Protein AF-A0A0J6VPU0-F1 (afdb_monomer)

Sequence (107 aa):
MSISGQGGWDDELHFPDSLADEITRAFENVERTLVAAGVSWRDVVHVNSYHVAGAGAAIDPVHTEVMVDQLRRWMPERAPIWTATGVSALAAPGMRVEIRVTAVVEG

Secondary structure (DSSP, 8-state):
-BPPPB-S--TT----SSHHHHHHHHHHHHHHHHHHTT--GGGEEEEEEEE---SSSS--HHHHHHHHHHHHHH-SS-PPEEEEEE-S--SSTT--EEEEEEE----

InterPro domains:
  IPR006175 YjgF/YER057c/UK114 family [PF01042] (3-105)
  IPR006175 YjgF/YER057c/UK114 family [PTHR11803] (2-105)
  IPR035959 RutC-like superfamily [G3DSA:3.30.1330.40] (1-106)
  IPR035959 RutC-like superfamily [SSF55298] (3-106)

Foldseek 3Di:
DKDDKFWQADPVGDADPDPLSGLVSSLVRVQVVQVVVVHFLCQWAEKEKEFAAPPDPDRDVSNVVSNVVSQCVRPVPDGHHYDYYYDNDDDDPPTGMIMITDGDDDD

Radius of gyration: 13.33 Å; Cα contacts (8 Å, |Δi|>4): 187; chains: 1; bounding box: 31×31×38 Å

Mean predicted aligned error: 2.84 Å

Structure (mmCIF, N/CA/C/O backbone):
data_AF-A0A0J6VPU0-F1
#
_entry.id   AF-A0A0J6VPU0-F1
#
loop_
_atom_site.group_PDB
_atom_site.id
_atom_site.type_symbol
_atom_site.label_atom_id
_atom_site.label_alt_id
_atom_site.label_comp_id
_atom_site.label_asym_id
_atom_site.label_entity_id
_atom_site.label_seq_id
_atom_site.pdbx_PDB_ins_code
_atom_site.Cartn_x
_atom_site.Cartn_y
_atom_site.Cartn_z
_atom_site.occupancy
_atom_site.B_iso_or_equiv
_atom_site.auth_seq_id
_atom_site.auth_comp_id
_atom_site.auth_asym_id
_atom_site.auth_atom_id
_atom_site.pdbx_PDB_model_num
ATOM 1 N N . MET A 1 1 ? -3.867 0.128 16.880 1.00 90.75 1 MET A N 1
ATOM 2 C CA . MET A 1 1 ? -3.644 -1.197 16.262 1.00 90.75 1 MET A CA 1
ATOM 3 C C . MET A 1 1 ? -2.731 -1.044 15.050 1.00 90.75 1 MET A C 1
ATOM 5 O O . MET A 1 1 ? -2.818 -0.034 14.364 1.00 90.75 1 MET A O 1
ATOM 9 N N . SER A 1 2 ? -1.866 -2.018 14.767 1.00 94.38 2 SER A N 1
ATOM 10 C CA . SER A 1 2 ? -1.128 -2.086 13.497 1.00 94.38 2 SER A CA 1
ATOM 11 C C . SER A 1 2 ? -1.311 -3.451 12.858 1.00 94.38 2 SER A C 1
ATOM 13 O O . SER A 1 2 ? -1.301 -4.448 13.580 1.00 94.38 2 SER A O 1
ATOM 15 N N . ILE A 1 3 ? -1.408 -3.490 11.533 1.00 96.81 3 ILE A N 1
ATOM 16 C CA . ILE A 1 3 ? -1.382 -4.740 10.768 1.00 96.81 3 ILE A CA 1
ATOM 17 C C . ILE A 1 3 ? 0.018 -4.982 10.188 1.00 96.81 3 ILE A C 1
ATOM 19 O O . ILE A 1 3 ? 0.841 -4.062 10.125 1.00 96.81 3 ILE A O 1
ATOM 23 N N . SER A 1 4 ? 0.296 -6.220 9.782 1.00 97.19 4 SER A N 1
ATOM 24 C CA . SER A 1 4 ? 1.478 -6.555 8.978 1.00 97.19 4 SER A CA 1
ATOM 25 C C . SER A 1 4 ? 1.404 -5.902 7.595 1.00 97.19 4 SER A C 1
ATOM 27 O O . SER A 1 4 ? 0.318 -5.527 7.149 1.00 97.19 4 SER A O 1
ATOM 29 N N . GLY A 1 5 ? 2.543 -5.788 6.907 1.00 97.94 5 GLY A N 1
ATOM 30 C CA . GLY A 1 5 ? 2.584 -5.309 5.527 1.00 97.94 5 GLY A CA 1
ATOM 31 C C . GLY A 1 5 ? 1.739 -6.178 4.592 1.00 97.94 5 GLY A C 1
ATOM 32 O O . GLY A 1 5 ? 1.747 -7.402 4.709 1.00 97.94 5 GLY A O 1
ATOM 33 N N . GLN A 1 6 ? 0.981 -5.534 3.709 1.00 98.56 6 GLN A N 1
ATOM 34 C CA . GLN A 1 6 ? 0.128 -6.155 2.700 1.00 98.56 6 GLN A CA 1
ATOM 35 C C . GLN A 1 6 ? 0.609 -5.747 1.307 1.00 98.56 6 GLN A C 1
ATOM 37 O O . GLN A 1 6 ? 0.794 -4.563 1.029 1.00 98.56 6 GLN A O 1
ATOM 42 N N . GLY A 1 7 ? 0.805 -6.722 0.431 1.00 98.06 7 GLY A N 1
ATOM 43 C CA . GLY A 1 7 ? 1.116 -6.539 -0.983 1.00 98.06 7 GLY A CA 1
ATOM 44 C C . GLY A 1 7 ? -0.056 -6.931 -1.862 1.00 98.06 7 GLY A C 1
ATOM 45 O O . GLY A 1 7 ? -1.093 -7.379 -1.375 1.00 98.06 7 GLY A O 1
ATOM 46 N N . GLY A 1 8 ? 0.111 -6.787 -3.173 1.00 98.06 8 GLY A N 1
ATOM 47 C CA . GLY A 1 8 ? -0.931 -7.098 -4.151 1.00 98.06 8 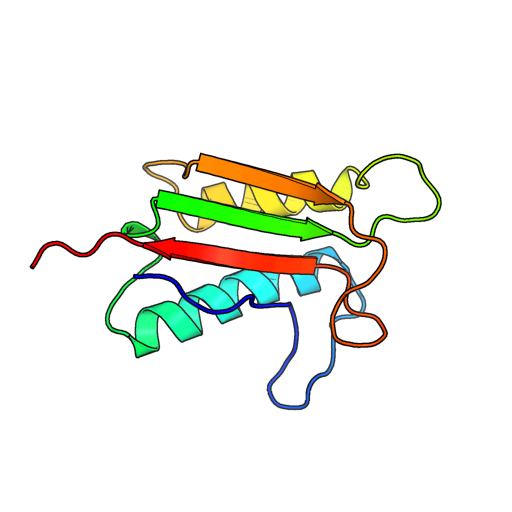GLY A CA 1
ATOM 48 C C . GLY A 1 8 ? -1.024 -8.571 -4.531 1.00 98.06 8 GLY A C 1
ATOM 49 O O . GLY A 1 8 ? -1.248 -8.857 -5.700 1.00 98.06 8 GLY A O 1
ATOM 50 N N . TRP A 1 9 ? -0.815 -9.503 -3.601 1.00 97.50 9 TRP A N 1
ATOM 51 C CA . TRP A 1 9 ? -0.928 -10.939 -3.875 1.00 97.50 9 TRP A CA 1
ATOM 52 C C . TRP A 1 9 ? -2.382 -11.441 -3.806 1.00 97.50 9 TRP A C 1
ATOM 54 O O . TRP A 1 9 ? -3.213 -10.842 -3.119 1.00 97.50 9 TRP A O 1
ATOM 64 N N . ASP A 1 10 ? -2.694 -12.534 -4.507 1.00 97.00 10 ASP A N 1
ATOM 65 C CA . ASP A 1 10 ? -3.881 -13.368 -4.239 1.00 97.00 10 ASP A CA 1
ATOM 66 C C . ASP A 1 10 ? -3.610 -14.440 -3.162 1.00 97.00 10 ASP A C 1
ATOM 68 O O . ASP A 1 10 ? -2.532 -14.485 -2.566 1.00 97.00 10 ASP A O 1
ATOM 72 N N . ASP A 1 11 ? -4.596 -15.295 -2.881 1.00 95.38 11 ASP A N 1
ATOM 73 C CA . ASP A 1 11 ? -4.497 -16.319 -1.832 1.00 95.38 11 ASP A CA 1
ATOM 74 C C . ASP A 1 11 ? -3.472 -17.428 -2.160 1.00 95.38 11 ASP A C 1
ATOM 76 O O . ASP A 1 11 ? -3.034 -18.152 -1.264 1.00 95.38 11 ASP A O 1
ATOM 80 N N . GLU A 1 12 ? -3.020 -17.509 -3.414 1.00 95.44 12 GLU A N 1
ATOM 81 C CA . GLU A 1 12 ? -1.983 -18.416 -3.907 1.00 95.44 12 GLU A CA 1
ATOM 82 C C . GLU A 1 12 ? -0.604 -17.743 -4.076 1.00 95.44 12 GLU A C 1
ATOM 84 O O . GLU A 1 12 ? 0.341 -18.386 -4.536 1.00 95.44 12 GLU A O 1
ATOM 89 N N . LEU A 1 13 ? -0.457 -16.481 -3.651 1.00 93.19 13 LEU A N 1
ATOM 90 C CA . LEU A 1 13 ? 0.761 -15.664 -3.767 1.00 93.19 13 LEU A CA 1
ATOM 91 C C . LEU A 1 13 ? 1.165 -15.290 -5.205 1.00 93.19 13 LEU A C 1
ATOM 93 O O . LEU A 1 13 ? 2.350 -15.086 -5.487 1.00 93.19 13 LEU A O 1
ATOM 97 N N . HIS A 1 14 ? 0.199 -15.131 -6.110 1.00 96.56 14 HIS A N 1
ATOM 98 C CA . HIS A 1 14 ? 0.436 -14.526 -7.420 1.00 96.56 14 HIS A CA 1
ATOM 99 C C . HIS A 1 14 ? 0.224 -13.011 -7.401 1.00 96.56 14 HIS A C 1
ATOM 101 O O . HIS A 1 14 ? -0.679 -12.490 -6.743 1.00 96.56 14 HIS A O 1
ATOM 107 N N . PHE A 1 15 ? 1.029 -12.305 -8.194 1.00 97.44 15 PHE A N 1
ATOM 108 C CA . PHE A 1 15 ? 0.961 -10.854 -8.360 1.00 97.44 15 PHE A CA 1
ATOM 109 C C . PHE A 1 15 ? 0.333 -10.496 -9.714 1.00 97.44 15 PHE A C 1
ATOM 111 O O . PHE A 1 15 ? 0.619 -11.171 -10.704 1.00 97.44 15 PHE A O 1
ATOM 118 N N . PRO A 1 16 ? -0.487 -9.433 -9.797 1.00 97.62 16 PRO A N 1
ATOM 119 C CA . PRO A 1 16 ? -0.960 -8.898 -11.067 1.00 97.62 16 PRO A CA 1
ATOM 120 C C . PRO A 1 16 ? 0.188 -8.497 -11.996 1.00 97.62 16 PRO A C 1
ATOM 122 O O . PRO A 1 16 ? 1.228 -8.025 -11.541 1.00 97.62 16 P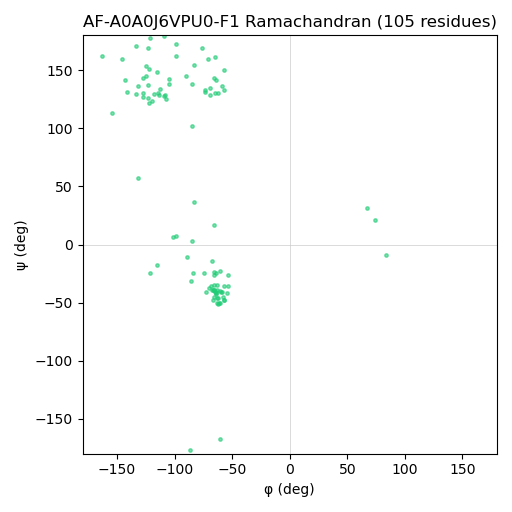RO A O 1
ATOM 125 N N . ASP A 1 17 ? -0.021 -8.586 -13.309 1.00 96.44 17 ASP A N 1
ATOM 126 C CA . ASP A 1 17 ? 0.987 -8.146 -14.284 1.00 96.44 17 ASP A CA 1
ATOM 127 C C . ASP A 1 17 ? 1.240 -6.637 -14.185 1.00 96.44 17 ASP A C 1
ATOM 129 O O . ASP A 1 17 ? 2.385 -6.173 -14.223 1.00 96.44 17 ASP A O 1
ATOM 133 N N . SER A 1 18 ? 0.170 -5.856 -14.014 1.00 97.25 18 SER A N 1
ATOM 134 C CA . SER A 1 18 ? 0.257 -4.406 -13.913 1.00 97.25 18 SER A CA 1
ATOM 135 C C . SER A 1 18 ? 0.555 -3.965 -12.479 1.00 97.25 18 SER A C 1
ATOM 137 O O . SER A 1 18 ? -0.018 -4.458 -11.506 1.00 97.25 18 SER A O 1
ATOM 139 N N . LEU A 1 19 ? 1.445 -2.982 -12.346 1.00 97.06 19 LEU A N 1
ATOM 140 C CA . LEU A 1 19 ? 1.743 -2.370 -11.054 1.00 97.06 19 LEU A CA 1
ATOM 141 C C . LEU A 1 19 ? 0.511 -1.668 -10.455 1.00 97.06 19 LEU A C 1
ATOM 143 O O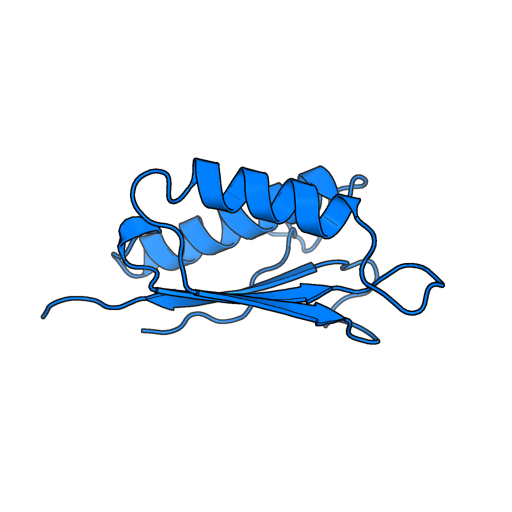 . LEU A 1 19 ? 0.329 -1.670 -9.241 1.00 97.06 19 LEU A O 1
ATOM 147 N N . ALA A 1 20 ? -0.336 -1.069 -11.296 1.00 98.06 20 ALA A N 1
ATOM 148 C CA . ALA A 1 20 ? -1.540 -0.383 -10.839 1.00 98.06 20 ALA A CA 1
ATOM 149 C C . ALA A 1 20 ? -2.541 -1.356 -10.194 1.00 98.06 20 ALA A C 1
ATOM 151 O O . ALA A 1 20 ? -3.110 -1.050 -9.142 1.00 98.06 20 ALA A O 1
ATOM 152 N N . ASP A 1 21 ? -2.707 -2.543 -10.783 1.00 98.50 21 ASP A N 1
ATOM 153 C CA . ASP A 1 21 ? -3.556 -3.596 -10.227 1.00 98.50 21 ASP A CA 1
ATOM 154 C C . ASP A 1 21 ? -2.935 -4.197 -8.964 1.00 98.50 21 ASP A C 1
ATOM 156 O O . ASP A 1 21 ? -3.656 -4.461 -8.005 1.00 98.50 21 ASP A O 1
ATOM 160 N N . GLU A 1 22 ? -1.606 -4.355 -8.908 1.00 98.56 22 GLU A N 1
ATOM 161 C CA . GLU A 1 22 ? -0.923 -4.806 -7.688 1.00 98.56 22 GLU A CA 1
ATOM 162 C C . GLU A 1 22 ? -1.124 -3.815 -6.533 1.00 98.56 22 GLU A C 1
ATOM 164 O O . GLU A 1 22 ? -1.480 -4.227 -5.431 1.00 98.56 22 GLU A O 1
ATOM 169 N N . ILE A 1 23 ? -0.962 -2.508 -6.769 1.00 98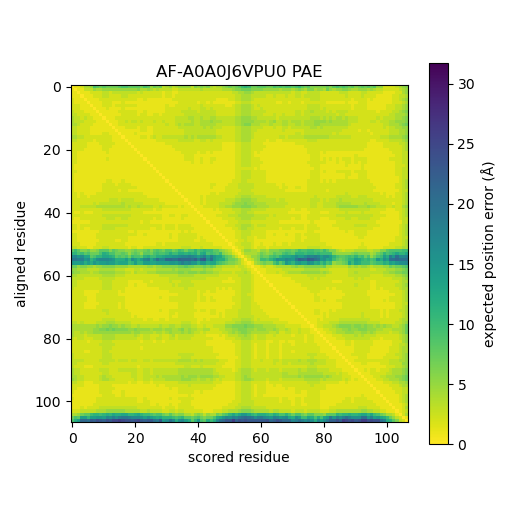.75 23 ILE A N 1
ATOM 170 C CA . ILE A 1 23 ? -1.216 -1.486 -5.742 1.00 98.75 23 ILE A CA 1
ATOM 171 C C . ILE A 1 23 ? -2.691 -1.501 -5.334 1.00 98.75 23 ILE A C 1
ATOM 173 O O . ILE A 1 23 ? -2.990 -1.500 -4.143 1.00 98.75 23 ILE A O 1
ATOM 177 N N . THR A 1 24 ? -3.620 -1.557 -6.293 1.00 98.75 24 THR A N 1
ATOM 178 C CA . THR A 1 24 ? -5.062 -1.618 -5.998 1.00 98.75 24 THR A CA 1
ATOM 179 C C . THR A 1 24 ? -5.392 -2.820 -5.116 1.00 98.75 24 THR A C 1
ATOM 181 O O . THR A 1 24 ? -6.026 -2.662 -4.072 1.00 98.75 24 THR A O 1
ATOM 184 N N . ARG A 1 25 ? -4.874 -4.001 -5.467 1.00 98.81 25 ARG A N 1
ATOM 185 C CA . ARG A 1 25 ? -5.060 -5.219 -4.677 1.00 98.81 25 ARG A CA 1
ATOM 186 C C . ARG A 1 25 ? -4.389 -5.134 -3.307 1.00 98.81 25 ARG A C 1
ATOM 188 O O . ARG A 1 25 ? -4.942 -5.631 -2.333 1.00 98.81 25 ARG A O 1
ATOM 195 N N . ALA A 1 26 ? -3.240 -4.469 -3.181 1.00 98.75 26 ALA A N 1
ATOM 196 C CA . ALA A 1 26 ? -2.608 -4.252 -1.879 1.00 98.75 26 ALA A CA 1
ATOM 197 C C . ALA A 1 26 ? -3.523 -3.456 -0.930 1.00 98.75 26 ALA A C 1
ATOM 199 O O . ALA A 1 26 ? -3.640 -3.808 0.243 1.00 98.75 26 ALA A O 1
ATOM 200 N N . PHE A 1 27 ? -4.233 -2.437 -1.430 1.00 98.81 27 PHE A N 1
ATOM 201 C CA . PHE A 1 27 ? -5.236 -1.713 -0.639 1.00 98.81 27 PHE A CA 1
ATOM 202 C C . PHE A 1 27 ? -6.439 -2.588 -0.257 1.00 98.81 27 PHE A C 1
ATOM 204 O O . PHE A 1 27 ? -6.919 -2.507 0.875 1.00 98.81 27 PHE A O 1
ATOM 211 N N . GLU A 1 28 ? -6.906 -3.446 -1.165 1.00 98.75 28 GLU A N 1
ATOM 212 C CA . GLU A 1 28 ? -7.968 -4.422 -0.881 1.00 98.75 28 GLU A CA 1
ATOM 213 C C . GLU A 1 28 ? -7.532 -5.431 0.195 1.00 98.75 28 GLU A C 1
ATOM 215 O O . GLU A 1 28 ? -8.304 -5.748 1.099 1.00 98.75 28 GLU A O 1
ATOM 220 N N . ASN A 1 29 ? -6.274 -5.875 0.168 1.00 98.75 29 ASN A N 1
ATOM 221 C CA . ASN A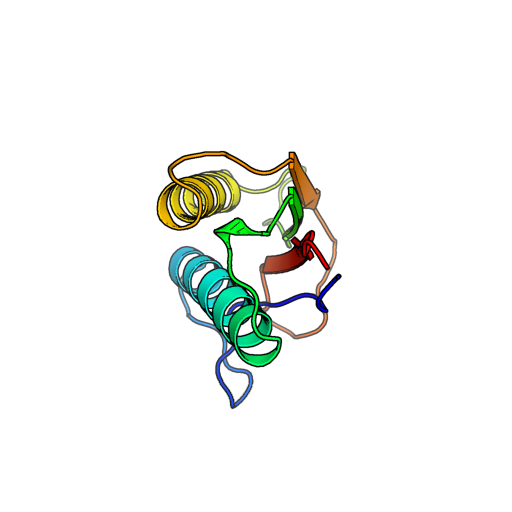 1 29 ? -5.703 -6.770 1.176 1.00 98.75 29 ASN A CA 1
ATOM 222 C C . ASN A 1 29 ? -5.552 -6.088 2.547 1.00 98.75 29 ASN A C 1
ATOM 224 O O . ASN A 1 29 ? -5.796 -6.719 3.583 1.00 98.75 29 ASN A O 1
ATOM 228 N N . VAL A 1 30 ? -5.216 -4.792 2.576 1.00 98.75 30 VAL A N 1
ATOM 229 C CA . VAL A 1 30 ? -5.287 -3.987 3.807 1.00 98.75 30 VAL A CA 1
ATOM 230 C C . VAL A 1 30 ? -6.721 -3.945 4.332 1.00 98.75 30 VAL A C 1
ATOM 232 O O . VAL A 1 30 ? -6.918 -4.274 5.499 1.00 98.75 30 VAL A O 1
ATOM 235 N N . GLU A 1 31 ? -7.714 -3.621 3.497 1.00 98.56 31 GLU A N 1
ATOM 236 C CA . GLU A 1 31 ? -9.127 -3.600 3.914 1.00 98.56 31 GLU A CA 1
ATOM 237 C C . GLU A 1 31 ? -9.563 -4.956 4.472 1.00 98.56 31 GLU A C 1
ATOM 239 O O . GLU A 1 31 ? -10.108 -5.027 5.571 1.00 98.56 31 GLU A O 1
ATOM 244 N N . ARG A 1 32 ? -9.260 -6.054 3.769 1.00 98.31 32 ARG A N 1
ATOM 245 C CA . ARG A 1 32 ? -9.585 -7.416 4.217 1.00 98.31 32 ARG A CA 1
ATOM 246 C C . ARG A 1 32 ? -9.035 -7.696 5.616 1.00 98.31 32 ARG A C 1
ATOM 248 O O . ARG A 1 32 ? -9.726 -8.280 6.450 1.00 98.31 32 ARG A O 1
ATOM 255 N N . THR A 1 33 ? -7.804 -7.260 5.879 1.00 98.12 33 THR A N 1
ATOM 256 C CA . THR A 1 33 ? -7.136 -7.448 7.174 1.00 98.12 33 THR A CA 1
ATOM 257 C C . THR A 1 33 ? -7.729 -6.553 8.263 1.00 98.12 33 THR A C 1
ATOM 259 O O . THR A 1 33 ? -7.915 -7.004 9.392 1.00 98.12 33 THR A O 1
ATOM 262 N N . LEU A 1 34 ? -8.045 -5.297 7.936 1.00 97.75 34 LEU A N 1
ATOM 263 C CA . LEU A 1 34 ? -8.705 -4.357 8.843 1.00 97.75 34 LEU A CA 1
ATOM 264 C C . LEU A 1 34 ? -10.094 -4.875 9.249 1.00 97.75 34 LEU A C 1
ATOM 266 O O . LEU A 1 34 ? -10.375 -5.009 10.442 1.00 97.75 34 LEU A O 1
ATOM 270 N N . VAL A 1 35 ? -10.918 -5.270 8.276 1.00 97.56 35 VAL A N 1
ATOM 271 C CA . VAL A 1 35 ? -12.273 -5.796 8.501 1.00 97.56 35 VAL A CA 1
ATOM 272 C C . VAL A 1 35 ? -12.249 -7.054 9.366 1.00 97.56 35 VAL A C 1
ATOM 274 O O . VAL A 1 35 ? -13.061 -7.182 10.282 1.00 97.56 35 VAL A O 1
ATOM 277 N N . ALA A 1 36 ? -11.290 -7.959 9.146 1.00 97.00 36 ALA A N 1
ATOM 278 C CA . ALA A 1 36 ? -11.123 -9.153 9.977 1.00 97.00 36 ALA A CA 1
ATOM 279 C C . ALA A 1 36 ? -10.832 -8.828 11.457 1.00 97.00 36 ALA A C 1
ATOM 281 O O . ALA A 1 36 ? -11.109 -9.646 12.333 1.00 97.00 36 ALA A O 1
ATOM 282 N N . ALA A 1 37 ? -10.307 -7.635 11.743 1.00 94.81 37 ALA A N 1
ATOM 283 C CA . ALA A 1 37 ? -10.071 -7.128 13.090 1.00 94.81 37 ALA A CA 1
ATOM 284 C C . ALA A 1 37 ? -11.168 -6.172 13.599 1.00 94.81 37 ALA A C 1
ATOM 286 O O . ALA A 1 37 ? -11.009 -5.580 14.666 1.00 94.81 37 ALA A O 1
ATOM 287 N N . GLY A 1 38 ? -12.274 -6.019 12.862 1.00 95.62 38 GLY A N 1
ATOM 288 C CA . GLY A 1 38 ? -13.390 -5.147 13.236 1.00 95.62 38 GLY A CA 1
ATOM 289 C C . GLY A 1 38 ? -13.112 -3.653 13.055 1.00 95.62 38 GLY A C 1
ATOM 290 O O . GLY A 1 38 ? -13.776 -2.839 13.690 1.00 95.62 38 GLY A O 1
ATOM 291 N N . VAL A 1 39 ? -12.137 -3.291 12.217 1.00 95.56 39 VAL A N 1
ATOM 292 C CA . VAL A 1 39 ? -11.756 -1.901 11.915 1.00 95.56 39 VAL A CA 1
ATOM 293 C C . VAL A 1 39 ? -11.850 -1.626 10.415 1.00 95.56 39 VAL A C 1
ATOM 295 O O . VAL A 1 39 ? -12.006 -2.546 9.617 1.00 95.56 39 VAL A O 1
ATOM 298 N N . SER A 1 40 ? -11.760 -0.360 10.017 1.00 96.06 40 SER A N 1
ATOM 299 C CA . SER A 1 40 ? -11.873 0.063 8.617 1.00 96.06 40 SER A CA 1
ATOM 300 C C . SER A 1 40 ? -10.779 1.055 8.223 1.00 96.06 40 SER A C 1
ATOM 302 O O . SER A 1 40 ? -10.077 1.613 9.070 1.00 96.06 40 SER A O 1
ATOM 304 N N . TRP A 1 41 ? -10.673 1.366 6.929 1.00 97.31 41 TRP A N 1
ATOM 305 C CA . TRP A 1 41 ? -9.821 2.462 6.447 1.00 97.31 41 TRP A CA 1
ATOM 306 C C . TRP A 1 41 ? -10.095 3.819 7.113 1.00 97.31 41 TRP A C 1
ATOM 308 O O . TRP A 1 41 ? -9.180 4.636 7.217 1.00 97.31 41 TRP A O 1
ATOM 318 N N . ARG A 1 42 ? -11.312 4.071 7.618 1.00 95.31 42 ARG A N 1
ATOM 319 C CA . ARG A 1 42 ? -11.644 5.325 8.325 1.00 95.31 42 ARG A CA 1
ATOM 320 C C . ARG A 1 42 ? -10.857 5.494 9.623 1.00 95.31 42 ARG A C 1
ATOM 322 O O . ARG A 1 42 ? -10.639 6.628 10.055 1.00 95.31 42 ARG A O 1
ATOM 329 N N . ASP A 1 43 ? -10.408 4.389 10.202 1.00 96.19 43 ASP A N 1
ATOM 330 C CA . ASP A 1 43 ? -9.673 4.338 11.464 1.00 96.19 43 ASP A CA 1
ATOM 331 C C . ASP A 1 43 ? -8.157 4.458 11.244 1.00 96.19 43 ASP A C 1
ATOM 333 O O . ASP A 1 43 ? -7.391 4.664 12.188 1.00 96.19 43 ASP A O 1
ATOM 337 N N . VAL A 1 44 ? -7.697 4.361 9.990 1.00 97.62 44 VAL A N 1
ATOM 338 C CA . VAL A 1 44 ? -6.284 4.494 9.626 1.00 97.62 44 VAL A CA 1
ATOM 339 C C . VAL A 1 44 ? -5.817 5.938 9.828 1.00 97.62 44 VAL A C 1
ATOM 341 O O . VAL A 1 44 ? -6.472 6.911 9.441 1.00 97.62 44 VAL A O 1
ATOM 344 N N . VAL A 1 45 ? -4.644 6.077 10.446 1.00 97.25 45 VAL A N 1
ATOM 345 C CA . VAL A 1 45 ? -3.998 7.373 10.713 1.00 97.25 45 VAL A CA 1
ATOM 346 C C . VAL A 1 45 ? -2.613 7.486 10.081 1.00 97.25 45 VAL A C 1
ATOM 348 O O . VAL A 1 45 ? -2.155 8.594 9.805 1.00 97.25 45 VAL A O 1
ATOM 351 N N . HIS A 1 46 ? -1.950 6.355 9.824 1.00 98.12 46 HIS A N 1
ATOM 352 C CA . HIS A 1 46 ? -0.606 6.324 9.256 1.00 98.12 46 HIS A CA 1
ATOM 353 C C . HIS A 1 46 ? -0.465 5.177 8.257 1.00 98.12 46 HIS A C 1
ATOM 355 O O . HIS A 1 46 ? -0.808 4.033 8.566 1.00 98.12 46 HIS A O 1
ATOM 361 N N . VAL A 1 47 ? 0.074 5.501 7.084 1.00 98.75 47 VAL A N 1
ATOM 362 C CA . VAL A 1 47 ? 0.396 4.576 5.999 1.00 98.75 47 VAL A CA 1
ATOM 363 C C . VAL A 1 47 ? 1.895 4.648 5.723 1.00 98.75 47 VAL A C 1
ATOM 365 O O . VAL A 1 47 ? 2.434 5.712 5.413 1.00 98.75 47 VAL A O 1
ATOM 368 N N . ASN A 1 48 ? 2.567 3.505 5.801 1.00 98.75 48 ASN A N 1
ATOM 369 C CA . ASN A 1 48 ? 3.925 3.325 5.304 1.00 98.75 48 ASN A CA 1
ATOM 370 C C . ASN A 1 48 ? 3.865 2.430 4.072 1.00 98.75 48 ASN A C 1
ATOM 372 O O . ASN A 1 48 ? 3.281 1.348 4.134 1.00 98.75 48 ASN A O 1
ATOM 376 N N . SER A 1 49 ? 4.466 2.870 2.971 1.00 98.69 49 SER A N 1
ATOM 377 C CA . SER A 1 49 ? 4.567 2.067 1.757 1.00 98.69 49 SER A CA 1
ATOM 378 C C . SER A 1 49 ? 6.018 1.887 1.329 1.00 98.69 49 SER A C 1
ATOM 380 O O . SER A 1 49 ? 6.824 2.821 1.363 1.00 98.69 49 SER A O 1
ATOM 382 N N . TYR A 1 50 ? 6.345 0.665 0.931 1.00 98.44 50 TYR A N 1
ATOM 383 C CA . TYR A 1 50 ? 7.669 0.252 0.490 1.00 98.44 50 TYR A CA 1
ATOM 384 C C . TYR A 1 50 ? 7.593 -0.131 -0.981 1.00 98.44 50 TYR A C 1
ATOM 386 O O . TYR A 1 50 ? 6.707 -0.885 -1.380 1.00 98.44 50 TYR A O 1
ATOM 394 N N . HIS A 1 51 ? 8.499 0.415 -1.786 1.00 97.81 51 HIS A N 1
ATOM 395 C CA . HIS A 1 51 ? 8.437 0.329 -3.241 1.00 97.81 51 HIS A CA 1
ATOM 396 C C . HIS A 1 51 ? 9.752 -0.199 -3.796 1.00 97.81 51 HIS A C 1
ATOM 398 O O . HIS A 1 51 ? 10.809 0.373 -3.522 1.00 97.81 51 HIS A O 1
ATOM 404 N N . VAL A 1 52 ? 9.687 -1.247 -4.612 1.00 95.62 52 VAL A N 1
ATOM 405 C CA . VAL A 1 52 ? 10.818 -1.632 -5.461 1.00 95.62 52 VAL A CA 1
ATOM 406 C C . VAL A 1 52 ? 10.719 -0.787 -6.723 1.00 95.62 52 VAL A C 1
ATOM 408 O O . VAL A 1 52 ? 9.872 -1.039 -7.577 1.00 95.62 52 VAL A O 1
ATOM 411 N N . ALA A 1 53 ? 11.538 0.259 -6.796 1.00 86.38 53 ALA A N 1
ATOM 412 C CA . ALA A 1 53 ? 11.605 1.124 -7.967 1.00 86.38 53 ALA A CA 1
ATOM 413 C C . ALA A 1 53 ? 12.266 0.399 -9.150 1.00 86.38 53 ALA A C 1
ATOM 415 O O . ALA A 1 53 ? 13.023 -0.559 -8.957 1.00 86.38 53 ALA A O 1
ATOM 416 N N . GLY A 1 54 ? 12.029 0.883 -10.373 1.00 80.25 54 GLY A N 1
ATOM 417 C CA . GLY A 1 54 ? 12.833 0.505 -11.531 1.00 80.25 54 GLY A CA 1
ATOM 418 C C . GLY A 1 54 ? 14.317 0.884 -11.379 1.00 80.25 54 GLY A C 1
ATOM 419 O O . GLY A 1 54 ? 14.791 1.268 -10.314 1.00 80.25 54 GLY A O 1
ATOM 420 N N . ALA A 1 55 ? 15.083 0.82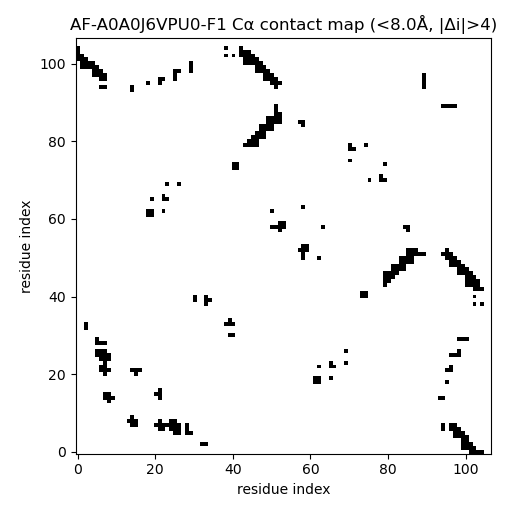1 -12.472 1.00 75.44 55 ALA A N 1
ATOM 421 C CA . ALA A 1 55 ? 16.536 1.068 -12.489 1.00 75.44 55 ALA A CA 1
ATOM 422 C C . ALA A 1 55 ? 16.978 2.524 -12.159 1.00 75.44 55 ALA A C 1
ATOM 424 O O . ALA A 1 55 ? 18.100 2.919 -12.479 1.00 75.44 55 ALA A O 1
ATOM 425 N N . GLY A 1 56 ? 16.105 3.337 -11.562 1.00 69.88 56 GLY A N 1
ATOM 426 C CA . GLY A 1 56 ? 16.334 4.735 -11.213 1.00 69.88 56 GLY A CA 1
ATOM 427 C C . GLY A 1 56 ? 16.708 4.960 -9.745 1.00 69.88 56 GLY A C 1
ATOM 428 O O . GLY A 1 56 ? 16.654 4.069 -8.903 1.00 69.88 56 GLY A O 1
ATOM 429 N N . ALA A 1 57 ? 17.071 6.203 -9.427 1.00 77.19 57 ALA A N 1
ATOM 430 C CA . ALA A 1 57 ? 17.414 6.637 -8.068 1.00 77.19 57 ALA A CA 1
ATOM 431 C C . ALA A 1 57 ? 16.190 7.038 -7.214 1.00 77.19 57 ALA A C 1
ATOM 433 O O . ALA A 1 57 ? 16.355 7.517 -6.092 1.00 77.19 57 ALA A O 1
ATOM 434 N N . ALA A 1 58 ? 14.972 6.898 -7.746 1.00 88.06 58 ALA A N 1
ATOM 435 C CA . ALA A 1 58 ? 13.729 7.331 -7.116 1.00 88.06 58 ALA A CA 1
ATOM 436 C C . ALA A 1 58 ? 12.576 6.377 -7.459 1.00 88.06 58 ALA A C 1
ATOM 438 O O . ALA A 1 58 ? 12.643 5.654 -8.449 1.00 88.06 58 ALA A O 1
ATOM 439 N N . ILE A 1 59 ? 11.521 6.401 -6.641 1.00 93.94 59 ILE A N 1
ATOM 440 C CA . ILE A 1 59 ? 10.272 5.665 -6.882 1.00 93.94 59 ILE A CA 1
ATOM 441 C C . ILE A 1 59 ? 9.630 6.179 -8.181 1.00 93.94 59 ILE A C 1
ATOM 443 O O . ILE A 1 59 ? 9.480 7.392 -8.340 1.00 93.94 59 ILE A O 1
ATOM 447 N N . ASP A 1 60 ? 9.239 5.277 -9.089 1.00 92.50 60 ASP A N 1
ATOM 448 C CA . ASP A 1 60 ? 8.632 5.674 -10.366 1.00 92.50 60 ASP A CA 1
ATOM 449 C C . ASP A 1 60 ? 7.279 6.389 -10.148 1.00 92.50 60 ASP A C 1
ATOM 451 O O . ASP A 1 60 ? 6.497 5.951 -9.293 1.00 92.50 60 ASP A O 1
ATOM 455 N N . PRO A 1 61 ? 6.945 7.441 -10.931 1.00 93.81 61 PRO A N 1
ATOM 456 C CA . PRO A 1 61 ? 5.739 8.254 -10.723 1.00 93.81 61 PRO A CA 1
ATOM 457 C C . PRO A 1 61 ? 4.437 7.451 -10.648 1.00 93.81 61 PRO A C 1
ATOM 459 O O . PRO A 1 61 ? 3.573 7.748 -9.823 1.00 93.81 61 PRO A O 1
ATOM 462 N N . VAL A 1 62 ? 4.340 6.375 -11.433 1.00 94.38 62 VAL A N 1
ATOM 463 C CA . VAL A 1 62 ? 3.181 5.473 -11.452 1.00 94.38 62 VAL A CA 1
ATOM 464 C C . VAL A 1 62 ? 2.879 4.867 -10.077 1.00 94.38 62 VAL A C 1
ATOM 466 O O . VAL A 1 62 ? 1.711 4.733 -9.724 1.00 94.38 62 VAL A O 1
ATOM 469 N N . HIS A 1 63 ? 3.890 4.561 -9.250 1.00 96.81 63 HIS A N 1
ATOM 470 C CA . HIS A 1 63 ? 3.628 4.101 -7.884 1.00 96.81 63 HIS A CA 1
ATOM 471 C C . HIS A 1 63 ? 2.921 5.196 -7.090 1.00 96.81 63 HIS A C 1
ATOM 473 O O . HIS A 1 63 ? 1.907 4.942 -6.448 1.00 96.81 63 HIS A O 1
ATOM 479 N N . THR A 1 64 ? 3.460 6.416 -7.120 1.00 96.19 64 THR A N 1
ATOM 480 C CA . THR A 1 64 ? 2.927 7.524 -6.324 1.00 96.19 64 THR A CA 1
ATOM 481 C C . THR A 1 64 ? 1.545 7.969 -6.787 1.00 96.19 64 THR A C 1
ATOM 483 O O . THR A 1 64 ? 0.696 8.235 -5.942 1.00 96.19 64 THR A O 1
ATOM 486 N N . GLU A 1 65 ? 1.290 7.997 -8.096 1.00 98.00 65 GLU A N 1
ATOM 487 C CA . GLU A 1 65 ? -0.008 8.367 -8.669 1.00 98.00 65 GLU A CA 1
ATOM 488 C C . GLU A 1 65 ? -1.100 7.386 -8.230 1.00 98.00 65 GLU A C 1
ATOM 490 O O . GLU A 1 65 ? -2.099 7.800 -7.639 1.00 98.00 65 GLU A O 1
ATOM 495 N N . VAL A 1 66 ? -0.865 6.079 -8.396 1.00 98.56 66 VAL A N 1
ATOM 496 C CA . VAL A 1 66 ? -1.850 5.056 -8.016 1.00 98.56 66 VAL A CA 1
ATOM 497 C C . VAL A 1 66 ? -2.047 5.009 -6.497 1.00 98.56 66 VAL A C 1
ATOM 499 O O . VAL A 1 66 ? -3.181 4.898 -6.036 1.00 98.56 66 VAL A O 1
ATOM 502 N N . MET A 1 67 ? -0.983 5.152 -5.695 1.00 98.50 67 MET A N 1
ATOM 503 C CA . MET A 1 67 ? -1.107 5.245 -4.232 1.00 98.50 67 MET A CA 1
ATOM 504 C C . MET A 1 67 ? -1.995 6.423 -3.814 1.00 98.50 67 MET A C 1
ATOM 506 O O . MET A 1 67 ? -2.866 6.260 -2.962 1.00 98.50 67 MET A O 1
ATOM 510 N N . VAL A 1 68 ? -1.803 7.604 -4.412 1.00 98.38 68 VAL A N 1
ATOM 511 C CA . VAL A 1 68 ? -2.610 8.796 -4.113 1.00 98.38 68 VAL A CA 1
ATOM 512 C C . VAL A 1 68 ? -4.074 8.587 -4.499 1.00 98.38 68 VAL A C 1
ATOM 514 O O . VAL A 1 68 ? -4.961 8.946 -3.721 1.00 98.38 68 VAL A O 1
ATOM 517 N N . ASP A 1 69 ? -4.341 7.987 -5.657 1.00 98.50 69 ASP A N 1
ATOM 518 C CA . ASP A 1 69 ? -5.707 7.706 -6.099 1.00 98.50 69 ASP A CA 1
ATOM 519 C C . ASP A 1 69 ? -6.412 6.707 -5.176 1.00 98.50 69 ASP A C 1
ATOM 521 O O . ASP A 1 69 ? -7.564 6.924 -4.790 1.00 98.50 69 ASP A O 1
ATOM 525 N N . GLN A 1 70 ? -5.707 5.665 -4.729 1.00 98.69 70 GLN A N 1
ATOM 526 C CA . GLN A 1 70 ? -6.239 4.726 -3.744 1.00 98.69 70 GLN A CA 1
ATOM 527 C C . GLN A 1 70 ? -6.475 5.398 -2.384 1.00 98.69 70 GLN A C 1
ATOM 529 O O . GLN A 1 70 ? -7.553 5.249 -1.815 1.00 98.69 70 GLN A O 1
ATOM 534 N N . LEU A 1 71 ? -5.539 6.208 -1.878 1.00 98.44 71 LEU A N 1
ATOM 535 C CA . LEU A 1 71 ? -5.732 6.939 -0.618 1.00 98.44 71 LEU A CA 1
ATOM 536 C C . LEU A 1 71 ? -6.953 7.868 -0.678 1.00 98.44 71 LEU A C 1
ATOM 538 O O . LEU A 1 71 ? -7.727 7.916 0.274 1.00 98.44 71 LEU A O 1
ATOM 542 N N . ARG A 1 72 ? -7.179 8.557 -1.803 1.00 97.94 72 ARG A N 1
ATOM 543 C CA . ARG A 1 72 ? -8.387 9.377 -2.011 1.00 97.94 72 ARG A CA 1
ATOM 544 C C . ARG A 1 72 ? -9.660 8.538 -2.060 1.00 97.94 72 ARG A C 1
ATOM 546 O O . ARG A 1 72 ? -10.679 8.964 -1.526 1.00 97.94 72 ARG A O 1
ATOM 553 N N . ARG A 1 73 ? -9.611 7.363 -2.694 1.00 97.94 73 ARG A N 1
ATOM 554 C CA . ARG A 1 73 ? -10.751 6.444 -2.800 1.00 97.94 73 ARG A CA 1
ATOM 555 C C . ARG A 1 73 ? -11.148 5.862 -1.444 1.00 97.94 73 ARG A C 1
ATOM 557 O O . ARG A 1 73 ? -12.331 5.848 -1.118 1.00 97.94 73 ARG A O 1
ATOM 564 N N . TRP A 1 74 ? -10.178 5.374 -0.677 1.00 98.00 74 TRP A N 1
ATOM 565 C CA . TRP A 1 74 ? -10.415 4.688 0.596 1.00 98.00 74 TRP A CA 1
ATOM 566 C C . TRP A 1 74 ? -10.580 5.652 1.775 1.00 98.00 74 TRP A C 1
ATOM 568 O O . TRP A 1 74 ? -11.235 5.312 2.759 1.00 98.00 74 TRP A O 1
ATOM 578 N N . MET A 1 75 ? -10.023 6.864 1.682 1.00 96.94 75 MET A N 1
ATOM 579 C CA . MET A 1 75 ? -10.049 7.866 2.752 1.00 96.94 75 MET A CA 1
ATOM 580 C C . MET A 1 75 ? -10.480 9.263 2.245 1.00 96.94 75 MET A C 1
ATOM 582 O O . MET A 1 75 ? -9.752 10.243 2.425 1.00 96.94 75 MET A O 1
ATOM 586 N N . PRO A 1 76 ? -11.677 9.396 1.634 1.00 96.19 76 PRO A N 1
ATOM 587 C CA . PRO A 1 76 ? -12.102 10.616 0.933 1.00 96.19 76 PRO A CA 1
ATOM 588 C C . PRO A 1 76 ? -12.299 11.836 1.845 1.00 96.19 76 PRO A C 1
ATOM 590 O O . PRO A 1 76 ? -12.192 12.971 1.391 1.00 96.19 76 PRO A O 1
ATOM 593 N N . GLU A 1 77 ? -12.596 11.619 3.127 1.00 94.94 77 GLU A N 1
ATOM 594 C CA . GLU A 1 77 ? -12.844 12.694 4.098 1.00 94.94 77 GLU A CA 1
ATOM 595 C C . GLU A 1 77 ? -11.554 13.220 4.743 1.00 94.94 77 GLU A C 1
ATOM 597 O O . GLU A 1 77 ? -11.476 14.387 5.126 1.00 94.94 77 GLU A O 1
ATOM 602 N N . ARG A 1 78 ? -10.542 12.357 4.899 1.00 92.94 78 ARG A N 1
ATOM 603 C CA . ARG A 1 78 ? -9.313 12.664 5.637 1.00 92.94 78 ARG A CA 1
ATOM 604 C C . ARG A 1 78 ? -8.167 11.798 5.137 1.00 92.94 78 ARG A C 1
ATOM 606 O O . ARG A 1 78 ? -8.146 10.602 5.401 1.00 92.94 78 ARG A O 1
ATOM 613 N N . ALA A 1 79 ? -7.170 12.416 4.515 1.00 92.75 79 ALA A N 1
ATOM 614 C CA . ALA A 1 79 ? -5.938 11.719 4.164 1.00 92.75 79 ALA A CA 1
ATOM 615 C C . ALA A 1 79 ? -5.157 11.296 5.429 1.00 92.75 79 ALA A C 1
ATOM 617 O O . ALA A 1 79 ? -5.134 12.045 6.414 1.00 92.75 79 ALA A O 1
ATOM 618 N N . PRO A 1 80 ? -4.496 10.126 5.426 1.00 96.12 80 PRO A N 1
ATOM 619 C CA . PRO A 1 80 ? -3.604 9.733 6.507 1.00 96.12 80 PRO A CA 1
ATOM 620 C C . PRO A 1 80 ? -2.272 10.484 6.403 1.00 96.12 80 PRO A C 1
ATOM 622 O O . PRO A 1 80 ? -1.938 11.066 5.369 1.00 96.12 80 PRO A O 1
ATOM 625 N N . ILE A 1 81 ? -1.450 10.384 7.448 1.00 98.00 81 ILE A N 1
ATOM 626 C CA . ILE A 1 81 ? -0.013 10.606 7.276 1.00 98.00 81 ILE A CA 1
ATOM 627 C C . ILE A 1 81 ? 0.506 9.489 6.366 1.00 98.00 81 ILE A C 1
ATOM 629 O O . ILE A 1 81 ? 0.229 8.314 6.615 1.00 98.00 81 ILE A O 1
ATOM 633 N N . TRP A 1 82 ? 1.258 9.838 5.325 1.00 98.44 82 TRP A N 1
ATOM 634 C CA . TRP A 1 82 ? 1.826 8.871 4.390 1.00 98.44 82 TRP A CA 1
ATOM 635 C C . TRP A 1 82 ? 3.330 9.079 4.235 1.00 98.44 82 TRP A C 1
ATOM 637 O O . TRP A 1 82 ? 3.794 10.194 4.005 1.00 98.44 82 TRP A O 1
ATOM 647 N N . THR A 1 83 ? 4.089 7.991 4.362 1.00 98.31 83 THR A N 1
ATOM 648 C CA . THR A 1 83 ? 5.510 7.934 4.000 1.00 98.31 83 THR A CA 1
ATOM 649 C C . THR A 1 83 ? 5.731 6.819 2.986 1.00 98.31 83 THR A C 1
ATOM 651 O O . THR A 1 83 ? 5.386 5.668 3.257 1.00 98.31 83 THR A O 1
ATOM 654 N N . ALA A 1 84 ? 6.351 7.154 1.856 1.00 97.88 84 ALA A N 1
ATOM 655 C CA . ALA A 1 84 ? 6.802 6.197 0.852 1.00 97.88 84 ALA A CA 1
ATOM 656 C C . ALA A 1 84 ? 8.325 6.034 0.926 1.00 97.88 84 ALA A C 1
ATOM 658 O O . ALA A 1 84 ? 9.057 7.010 1.093 1.00 97.88 84 ALA A O 1
ATOM 659 N N . THR A 1 85 ? 8.822 4.806 0.815 1.00 97.25 85 THR A N 1
ATOM 660 C CA . THR A 1 85 ? 10.259 4.502 0.855 1.00 97.25 85 THR A CA 1
ATOM 661 C C . THR A 1 85 ? 10.632 3.544 -0.268 1.00 97.25 85 THR A C 1
ATOM 663 O O . THR A 1 85 ? 10.002 2.502 -0.439 1.00 97.25 85 THR A O 1
ATOM 666 N N . GLY A 1 86 ? 11.667 3.894 -1.034 1.00 96.62 86 GLY A N 1
ATOM 667 C CA . GLY A 1 86 ? 12.280 2.977 -1.991 1.00 96.62 86 GLY A CA 1
ATOM 668 C C . GLY A 1 86 ? 13.097 1.918 -1.253 1.00 96.62 86 GLY A C 1
ATOM 669 O O . GLY A 1 86 ? 13.895 2.260 -0.379 1.00 96.62 86 GLY A O 1
ATOM 670 N N . VAL A 1 87 ? 12.902 0.646 -1.589 1.00 95.94 87 VAL A N 1
ATOM 671 C CA . VAL A 1 87 ? 13.627 -0.493 -1.010 1.00 95.94 87 VAL A CA 1
ATOM 672 C C . VAL A 1 87 ? 14.287 -1.315 -2.112 1.00 95.94 87 VAL A C 1
ATOM 674 O O . VAL A 1 87 ? 13.830 -1.322 -3.252 1.00 95.94 87 VAL A O 1
ATOM 677 N N . SER A 1 88 ? 15.373 -2.015 -1.783 1.00 93.12 88 SER A N 1
ATOM 678 C CA . SER A 1 88 ? 16.097 -2.845 -2.755 1.00 93.12 88 SER A CA 1
ATOM 679 C C . SER A 1 88 ? 15.373 -4.148 -3.102 1.00 93.12 88 SER A C 1
ATOM 681 O O . SER A 1 88 ? 15.619 -4.706 -4.168 1.00 93.12 88 SER A O 1
ATOM 683 N N . ALA A 1 89 ? 14.516 -4.648 -2.207 1.00 95.31 89 ALA A N 1
ATOM 684 C CA . ALA A 1 89 ? 13.730 -5.861 -2.395 1.00 95.31 89 ALA A CA 1
ATOM 685 C C . ALA A 1 89 ? 12.560 -5.928 -1.398 1.00 95.31 89 ALA A C 1
ATOM 687 O O . ALA A 1 89 ? 12.575 -5.261 -0.361 1.00 95.31 89 ALA A O 1
ATOM 688 N N . LEU A 1 90 ? 11.587 -6.785 -1.709 1.00 97.31 90 LEU A N 1
ATOM 689 C CA . LEU A 1 90 ? 10.478 -7.191 -0.842 1.00 97.31 90 LEU A CA 1
ATOM 690 C C . LEU A 1 90 ? 10.498 -8.716 -0.641 1.00 97.31 90 LEU A C 1
ATOM 692 O O . LEU A 1 90 ? 11.364 -9.408 -1.179 1.00 97.31 90 LEU A O 1
ATOM 696 N N . ALA A 1 91 ? 9.574 -9.242 0.165 1.00 95.31 91 ALA A N 1
ATOM 697 C CA . ALA A 1 91 ? 9.621 -10.623 0.652 1.00 95.31 91 ALA A CA 1
ATOM 698 C C . ALA A 1 91 ? 9.470 -11.706 -0.436 1.00 95.31 91 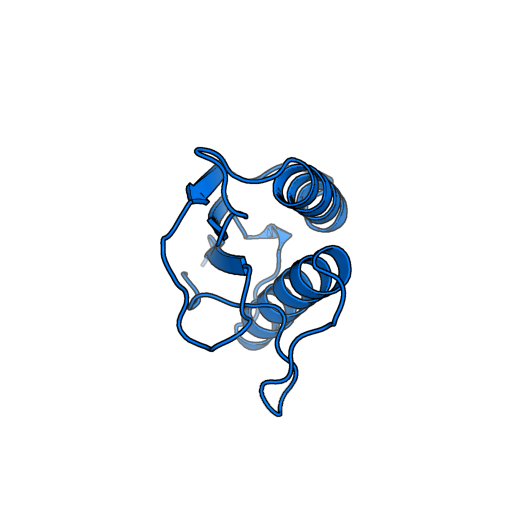ALA A C 1
ATOM 700 O O . ALA A 1 91 ? 9.923 -12.832 -0.229 1.00 95.31 91 ALA A O 1
ATOM 701 N N . ALA A 1 92 ? 8.856 -11.386 -1.579 1.00 94.50 92 ALA A N 1
ATOM 702 C CA . ALA A 1 92 ? 8.601 -12.334 -2.661 1.00 94.50 92 ALA A CA 1
ATOM 703 C C . ALA A 1 92 ? 9.171 -11.849 -4.009 1.00 94.50 92 ALA A C 1
ATOM 705 O O . ALA A 1 92 ? 9.136 -10.648 -4.298 1.00 94.50 92 ALA A O 1
ATOM 706 N N . PRO A 1 93 ? 9.665 -12.762 -4.870 1.00 91.81 93 PRO A N 1
ATOM 707 C CA . PRO A 1 93 ? 10.054 -12.417 -6.234 1.00 91.81 93 PRO A CA 1
ATOM 708 C C . PRO A 1 93 ? 8.885 -11.797 -7.010 1.00 91.81 93 PRO A C 1
ATOM 710 O O . PRO A 1 93 ? 7.782 -12.333 -7.002 1.00 91.81 93 PRO A O 1
ATOM 713 N N . GLY A 1 94 ? 9.137 -10.684 -7.700 1.00 90.62 94 GLY A N 1
ATOM 714 C CA . GLY A 1 94 ? 8.128 -9.991 -8.512 1.00 90.62 94 GLY A CA 1
ATOM 715 C C . GLY A 1 94 ? 7.217 -9.033 -7.739 1.00 90.62 94 GLY A C 1
ATOM 716 O O . GLY A 1 94 ? 6.517 -8.247 -8.369 1.00 90.62 94 GLY A O 1
ATOM 717 N N . MET A 1 95 ? 7.271 -9.036 -6.406 1.00 96.38 95 MET A N 1
ATOM 718 C CA . MET A 1 95 ? 6.550 -8.078 -5.572 1.00 96.38 95 MET A CA 1
ATOM 719 C C . MET A 1 95 ? 7.150 -6.676 -5.727 1.00 96.38 95 MET A C 1
ATOM 721 O O . MET A 1 95 ? 8.363 -6.491 -5.590 1.00 96.38 95 MET A O 1
ATOM 725 N N . ARG A 1 96 ? 6.304 -5.680 -6.002 1.00 97.19 96 ARG A N 1
ATOM 726 C CA . ARG A 1 96 ? 6.732 -4.298 -6.285 1.00 97.19 96 ARG A CA 1
ATOM 727 C C . ARG A 1 96 ? 6.266 -3.299 -5.232 1.00 97.19 96 ARG A C 1
ATOM 729 O O . ARG A 1 96 ? 6.835 -2.207 -5.151 1.00 97.19 96 ARG A O 1
ATOM 736 N N . VAL A 1 97 ? 5.269 -3.652 -4.419 1.00 98.44 97 VAL A N 1
ATOM 737 C CA . VAL A 1 97 ? 4.752 -2.787 -3.350 1.00 98.44 97 VAL A CA 1
ATOM 738 C C . VAL A 1 97 ? 4.363 -3.568 -2.093 1.00 98.44 97 VAL A C 1
ATOM 740 O O . VAL A 1 97 ? 3.781 -4.647 -2.170 1.00 98.44 97 VAL A O 1
ATOM 743 N N . GLU A 1 98 ? 4.637 -2.987 -0.926 1.00 98.69 98 GLU A N 1
ATOM 744 C CA . GLU A 1 98 ? 4.101 -3.426 0.367 1.00 98.69 98 GLU A CA 1
ATOM 745 C C . GLU A 1 98 ? 3.543 -2.230 1.143 1.00 98.69 98 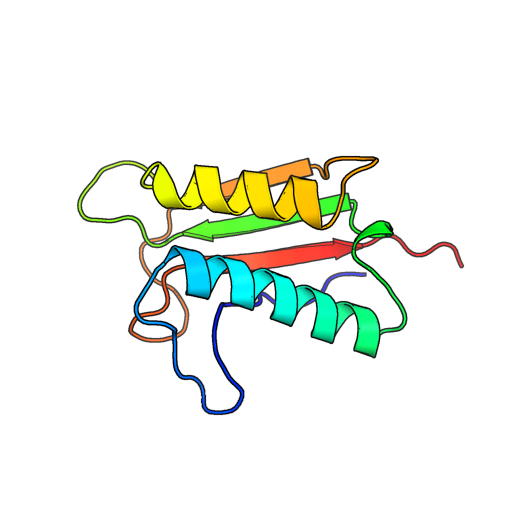GLU A C 1
ATOM 747 O O . GLU A 1 98 ? 4.181 -1.178 1.205 1.00 98.69 98 GLU A O 1
ATOM 752 N N . ILE A 1 99 ? 2.370 -2.384 1.758 1.00 98.81 99 ILE A N 1
ATOM 753 C CA . ILE A 1 99 ? 1.669 -1.339 2.507 1.00 98.81 99 ILE A CA 1
ATOM 754 C C . ILE A 1 99 ? 1.435 -1.805 3.939 1.00 98.81 99 ILE A C 1
ATOM 756 O O . ILE A 1 99 ? 0.753 -2.796 4.186 1.00 98.81 99 ILE A O 1
ATOM 760 N N . ARG A 1 100 ? 1.944 -1.047 4.908 1.00 98.56 100 AR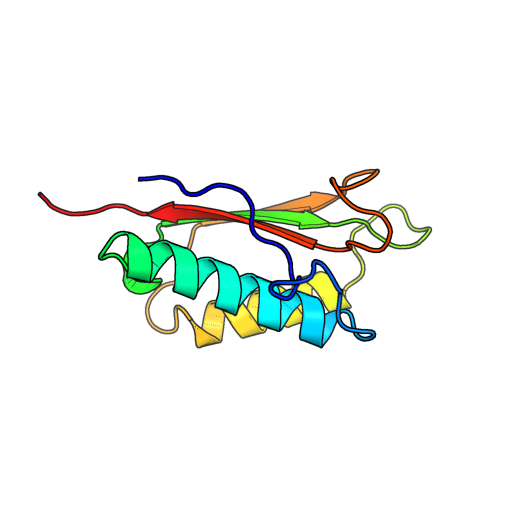G A N 1
ATOM 761 C CA . ARG A 1 100 ? 1.668 -1.239 6.332 1.00 98.56 100 ARG A CA 1
ATOM 762 C C . ARG A 1 100 ? 0.865 -0.060 6.857 1.00 98.56 100 ARG A C 1
ATOM 764 O O . ARG A 1 100 ? 1.243 1.090 6.638 1.00 98.56 100 ARG A O 1
ATOM 771 N N . VAL A 1 101 ? -0.190 -0.337 7.622 1.00 98.56 101 VAL A N 1
ATOM 772 C CA . VAL A 1 101 ? -1.014 0.718 8.225 1.00 98.56 101 VAL A CA 1
ATOM 773 C C . VAL A 1 101 ? -1.091 0.625 9.745 1.00 98.56 101 VAL A C 1
ATOM 775 O O . VAL A 1 101 ? -1.004 -0.450 10.348 1.00 98.56 101 VAL A O 1
ATOM 778 N N . THR A 1 102 ? -1.262 1.790 10.366 1.00 98.25 102 THR A N 1
ATOM 779 C CA . THR A 1 102 ? -1.649 1.940 11.771 1.00 98.25 102 THR A CA 1
ATOM 780 C C . THR A 1 102 ? -3.032 2.570 11.837 1.00 98.25 102 THR A C 1
ATOM 782 O O . THR A 1 102 ? -3.258 3.625 11.238 1.00 98.25 102 THR A O 1
ATOM 785 N N . ALA A 1 103 ? -3.927 1.944 12.596 1.00 97.06 103 ALA A N 1
ATOM 786 C CA . ALA A 1 103 ? -5.269 2.433 12.877 1.00 97.06 103 ALA A CA 1
ATOM 787 C C . ALA A 1 103 ? -5.447 2.754 14.367 1.00 97.06 103 ALA A C 1
ATOM 789 O O . ALA A 1 103 ? -4.836 2.113 15.232 1.00 97.06 103 ALA A O 1
ATOM 790 N N . VAL A 1 104 ? -6.288 3.738 14.670 1.00 94.94 104 VAL A N 1
ATOM 791 C CA . VAL A 1 104 ? -6.701 4.092 16.033 1.00 94.94 104 VAL A CA 1
ATOM 792 C C . VAL A 1 104 ? -8.140 3.640 16.218 1.00 94.94 104 VAL A C 1
ATOM 794 O O . VAL A 1 104 ? -9.003 4.016 15.440 1.00 94.94 104 VAL A O 1
ATOM 797 N N . VAL A 1 105 ? -8.377 2.838 17.251 1.00 87.38 105 VAL A N 1
ATOM 798 C CA . VAL A 1 105 ? -9.716 2.427 17.676 1.00 87.38 105 VAL A CA 1
ATOM 799 C C . VAL A 1 105 ? -10.037 3.142 18.977 1.00 87.38 105 VAL A C 1
ATOM 801 O O . VAL A 1 105 ? -9.215 3.126 19.896 1.00 87.38 105 VAL A O 1
ATOM 804 N N . GLU A 1 106 ? -11.190 3.801 19.042 1.00 75.69 106 GLU A N 1
ATOM 805 C CA . GLU A 1 106 ? -11.734 4.274 20.315 1.00 75.69 106 GLU A CA 1
ATOM 806 C C . GLU A 1 106 ? -12.278 3.060 21.082 1.00 75.69 106 GLU A C 1
ATOM 808 O O . GLU A 1 106 ? -12.900 2.176 20.487 1.00 75.69 106 GLU A O 1
ATOM 813 N N . GLY A 1 107 ? -11.931 2.967 22.368 1.00 57.31 107 GLY A N 1
ATOM 814 C CA . GLY A 1 107 ? -12.289 1.847 23.248 1.00 57.31 107 GLY A CA 1
ATOM 815 C C . GLY A 1 107 ? -13.580 2.067 24.018 1.00 57.31 107 GLY A C 1
ATOM 816 O O . GLY A 1 107 ? -14.002 3.237 24.147 1.00 57.31 107 GLY A O 1
#

Organism: Mycolicibacterium chubuense (NCBI:txid1800)

pLDDT: mean 95.26, std 6.29, range [57.31, 98.81]

Solvent-accessible surface area (backbone atoms only — not comparable to full-atom values): 6157 Å² total; per-residue (Å²): 91,70,60,74,71,22,38,25,53,52,100,84,69,51,67,54,92,47,68,64,55,17,52,52,38,14,52,50,45,43,46,55,54,31,49,76,70,77,43,52,62,84,34,44,50,37,40,42,35,40,29,48,44,65,104,60,99,53,67,49,67,69,60,57,53,50,50,51,53,48,46,47,70,64,25,71,91,57,76,54,51,75,49,80,43,74,40,97,70,61,99,47,91,89,54,48,50,37,40,29,45,33,32,62,76,90,130

Nearest PDB structures (foldseek):
  5v4f-assembly1_A  TM=8.166E-01  e=1.785E-08  Yersinia pestis
  3i3f-assembly1_C  TM=8.063E-01  e=1.629E-05  Giardia lamblia ATCC 50803
  9bki-assembly1_B  TM=7.630E-01  e=3.419E-04  Acinetobacter baylyi
  3d01-assembly1_K  TM=6.970E-01  e=2.624E-04  Agrobacterium fabrum str. C58
  3d01-assembly1_I  TM=6.618E-01  e=2.804E-04  Agrobacterium fabrum str. C58